Protein AF-A0A1G1VKZ7-F1 (afdb_monomer)

Organism: NCBI:txid1797590

InterPro domains:
  IPR054221 Protein of unknown function DUF6941 [PF22091] (12-128)

Radius of gyration: 19.22 Å; Cα contacts (8 Å, |Δi|>4): 317; chains: 1; bounding box: 36×22×85 Å

Foldseek 3Di:
DPDDPVFKAWPDKWKAADWDADPVRDIDGHHTDQEDEDQDAFDWDAKIKIKTKMFGDAQDKFKKWKFKADPVRDTQDPDIDIDIDTQHRRRMDMDIDMDGRGGGHDFAKMWIFIDTPPHTNDIGIHGYHYDDPPPPDDDDDDD

Mean predicted aligned error: 6.57 Å

pLDDT: mean 89.92, std 15.44, range [36.66, 98.81]

Solvent-accessible surface area (backbone atoms only — not comparable to full-atom values): 8406 Å² total; per-residue (Å²): 132,85,80,64,82,86,46,64,43,67,79,43,67,48,39,23,67,42,73,51,68,47,98,87,67,51,77,48,79,40,64,74,53,50,69,46,80,32,80,58,74,65,41,68,47,67,67,35,27,47,37,36,32,37,37,37,58,51,67,40,73,49,59,38,39,46,50,39,23,42,73,86,66,47,74,54,58,95,60,85,45,74,45,81,47,60,22,38,86,84,8,41,37,75,47,80,45,74,49,62,60,46,63,39,71,66,71,42,54,24,44,40,37,38,23,47,91,87,43,76,59,50,69,40,64,40,36,34,42,75,53,80,80,78,76,81,77,77,86,82,75,83,134

Sequence (143 aa):
MKGSVADVRLELLTLCDFALTSKEGKLSIIGMFDRIFAQKIPTTYARFFVVAVLTGQSESEHKVSLSIKDPQGNEVLSQAKEIRIKLGSQGRSNIITDITNLPLKVTGEYNVALAIAGKELGNTHLSVLNVSLKSTSKANLPN

Structure (mmCIF, N/CA/C/O backbone):
data_AF-A0A1G1VKZ7-F1
#
_entry.id   AF-A0A1G1VKZ7-F1
#
loop_
_atom_site.group_PDB
_atom_site.id
_atom_site.type_symbol
_atom_site.label_atom_id
_atom_site.label_alt_id
_atom_site.label_comp_id
_atom_site.label_asym_id
_atom_site.label_entity_id
_atom_site.label_seq_id
_atom_site.pdbx_PDB_ins_code
_atom_site.Cartn_x
_atom_site.Cartn_y
_atom_site.Cartn_z
_atom_site.occupancy
_atom_site.B_iso_or_equiv
_atom_site.auth_seq_id
_atom_site.auth_comp_id
_atom_site.auth_asym_id
_atom_site.auth_atom_id
_atom_site.pdbx_PDB_model_num
ATOM 1 N N . MET A 1 1 ? 4.267 2.410 -28.396 1.00 37.53 1 MET A N 1
ATOM 2 C CA . MET A 1 1 ? 4.274 1.011 -27.912 1.00 37.53 1 MET A CA 1
ATOM 3 C C . MET A 1 1 ? 3.422 0.944 -26.657 1.00 37.53 1 MET A C 1
ATOM 5 O O . MET A 1 1 ? 3.723 1.658 -25.714 1.00 37.53 1 MET A O 1
ATOM 9 N N . LYS A 1 2 ? 2.324 0.178 -26.663 1.00 36.66 2 LYS A N 1
ATOM 10 C CA . LYS A 1 2 ? 1.557 -0.104 -25.440 1.00 36.66 2 LYS A CA 1
ATOM 11 C C . LYS A 1 2 ? 2.387 -1.090 -24.620 1.00 36.66 2 LYS A C 1
ATOM 13 O O . LYS A 1 2 ? 2.576 -2.214 -25.074 1.00 36.66 2 LYS A O 1
ATOM 18 N N . GLY A 1 3 ? 2.928 -0.642 -23.487 1.00 42.22 3 GLY A N 1
ATOM 19 C CA . GLY A 1 3 ? 3.613 -1.517 -22.540 1.00 42.22 3 GLY A CA 1
ATOM 20 C C . GLY A 1 3 ? 2.667 -2.643 -22.141 1.00 42.22 3 GLY A C 1
ATOM 21 O O . GLY A 1 3 ? 1.555 -2.394 -21.676 1.00 42.22 3 GLY A O 1
ATOM 22 N N . SER A 1 4 ? 3.074 -3.876 -22.418 1.00 48.28 4 SER A N 1
ATOM 23 C CA . SER A 1 4 ? 2.371 -5.060 -21.948 1.00 48.28 4 SER A CA 1
ATOM 24 C C . SER A 1 4 ? 2.400 -5.063 -20.418 1.00 48.28 4 SER A C 1
ATOM 26 O O . SER A 1 4 ? 3.448 -4.852 -19.815 1.00 48.28 4 SER A O 1
ATOM 28 N N . VAL A 1 5 ? 1.262 -5.347 -19.781 1.00 53.62 5 VAL A N 1
ATOM 29 C CA . VAL A 1 5 ? 1.155 -5.571 -18.324 1.00 53.62 5 VAL A CA 1
ATOM 30 C C . VAL A 1 5 ? 2.060 -6.734 -17.864 1.00 53.62 5 VAL A C 1
ATOM 32 O O . VAL A 1 5 ? 2.301 -6.894 -16.673 1.00 53.62 5 VAL A O 1
ATOM 35 N N . ALA A 1 6 ? 2.577 -7.546 -18.797 1.00 56.56 6 ALA A N 1
ATOM 36 C CA . ALA A 1 6 ? 3.409 -8.714 -18.517 1.00 56.56 6 ALA A CA 1
ATOM 37 C C . ALA A 1 6 ? 4.795 -8.406 -17.917 1.00 56.56 6 ALA A C 1
ATOM 39 O O . ALA A 1 6 ? 5.392 -9.322 -17.362 1.00 56.56 6 ALA A O 1
ATOM 40 N N . ASP A 1 7 ? 5.276 -7.159 -17.963 1.00 81.06 7 ASP A N 1
ATOM 41 C CA . ASP A 1 7 ? 6.672 -6.857 -17.615 1.00 81.06 7 ASP A CA 1
ATOM 42 C C . ASP A 1 7 ? 6.868 -6.164 -16.262 1.00 81.06 7 ASP A C 1
ATOM 44 O O . ASP A 1 7 ? 8.008 -5.883 -15.911 1.00 81.06 7 ASP A O 1
ATOM 48 N N . VAL A 1 8 ? 5.814 -5.872 -15.486 1.00 94.19 8 VAL A N 1
ATOM 49 C CA . VAL A 1 8 ? 5.975 -5.248 -14.156 1.00 94.19 8 VAL A CA 1
ATOM 50 C C . VAL A 1 8 ? 5.896 -6.292 -13.047 1.00 94.19 8 VAL A C 1
ATOM 52 O O . VAL A 1 8 ? 4.888 -6.981 -12.900 1.00 94.19 8 VAL A O 1
ATOM 55 N N . ARG A 1 9 ? 6.944 -6.365 -12.222 1.00 95.94 9 ARG A N 1
ATOM 56 C CA . ARG A 1 9 ? 7.040 -7.238 -11.051 1.00 95.94 9 ARG A CA 1
ATOM 57 C C . ARG A 1 9 ? 7.064 -6.426 -9.761 1.00 95.94 9 ARG A C 1
ATOM 59 O O . ARG A 1 9 ? 7.730 -5.398 -9.669 1.00 95.94 9 ARG A O 1
ATOM 66 N N . LEU A 1 10 ? 6.362 -6.927 -8.750 1.00 97.38 10 LEU A N 1
ATOM 67 C CA . LEU A 1 10 ? 6.429 -6.434 -7.379 1.00 97.38 10 LEU A CA 1
ATOM 68 C C . LEU A 1 10 ? 7.587 -7.108 -6.630 1.00 97.38 10 LEU A C 1
ATOM 70 O O . LEU A 1 10 ? 7.602 -8.324 -6.478 1.00 97.38 10 LEU A O 1
ATOM 74 N N . GLU A 1 11 ? 8.555 -6.318 -6.172 1.00 97.75 11 GLU A N 1
ATOM 75 C CA . GLU A 1 11 ? 9.710 -6.783 -5.382 1.00 97.75 11 GLU A CA 1
ATOM 76 C C . GLU A 1 11 ? 9.466 -6.689 -3.876 1.00 97.75 11 GLU A C 1
ATOM 78 O O . GLU A 1 11 ? 9.993 -7.472 -3.093 1.00 97.75 11 GLU A O 1
ATOM 83 N N . LEU A 1 12 ? 8.717 -5.665 -3.471 1.00 98.19 12 LEU A N 1
ATOM 84 C CA . LEU A 1 12 ? 8.422 -5.348 -2.083 1.00 98.19 12 LEU A CA 1
ATOM 85 C C . LEU A 1 12 ? 7.054 -4.682 -2.022 1.00 98.19 12 LEU A C 1
ATOM 87 O O . LEU A 1 12 ? 6.779 -3.797 -2.831 1.00 98.19 12 LEU A O 1
ATOM 91 N N . LEU A 1 13 ? 6.255 -5.057 -1.029 1.00 98.62 13 LEU A N 1
ATOM 92 C CA . LEU A 1 13 ? 5.061 -4.339 -0.601 1.00 98.62 13 LEU A CA 1
ATOM 93 C C . LEU A 1 13 ? 4.967 -4.421 0.920 1.00 98.62 13 LEU A C 1
ATOM 95 O O . LEU A 1 13 ? 4.867 -5.509 1.481 1.00 98.62 13 LEU A O 1
ATOM 99 N N . THR A 1 14 ? 5.029 -3.274 1.587 1.00 98.69 14 THR A N 1
ATOM 100 C CA . THR A 1 14 ? 5.006 -3.200 3.050 1.00 98.69 14 THR A CA 1
ATOM 101 C C . THR A 1 14 ? 4.242 -1.982 3.533 1.00 98.69 14 THR A C 1
ATOM 103 O O . THR A 1 14 ? 4.082 -0.994 2.811 1.00 98.69 14 THR A O 1
ATOM 106 N N . LEU A 1 15 ? 3.811 -2.055 4.786 1.00 98.81 15 LEU A N 1
ATOM 107 C CA . LEU A 1 15 ? 3.259 -0.936 5.531 1.00 98.81 15 LEU A CA 1
ATOM 108 C C . LEU A 1 15 ? 4.322 -0.404 6.487 1.00 98.81 15 LEU A C 1
ATOM 110 O O . LEU A 1 15 ? 5.158 -1.175 6.971 1.00 98.81 15 LEU A O 1
ATOM 114 N N . CYS A 1 16 ? 4.323 0.902 6.732 1.00 98.69 16 CYS A N 1
ATOM 115 C CA . CYS A 1 16 ? 5.231 1.508 7.699 1.00 98.69 16 CYS A CA 1
ATOM 116 C C . CYS A 1 16 ? 4.719 2.840 8.260 1.00 98.69 16 CYS A C 1
ATOM 118 O O . CYS A 1 16 ? 3.847 3.480 7.670 1.00 98.69 16 CYS A O 1
ATOM 120 N N . ASP A 1 17 ? 5.297 3.291 9.373 1.00 98.44 17 ASP A N 1
ATOM 121 C CA . ASP A 1 17 ? 4.973 4.587 9.985 1.00 98.44 17 ASP A CA 1
ATOM 122 C C . ASP A 1 17 ? 5.446 5.771 9.133 1.00 98.44 17 ASP A C 1
ATOM 124 O O . ASP A 1 17 ? 4.761 6.793 9.036 1.00 98.44 17 ASP A O 1
ATOM 128 N N . PHE A 1 18 ? 6.615 5.641 8.495 1.00 98.38 18 PHE A N 1
ATOM 129 C CA . PHE A 1 18 ? 7.186 6.692 7.657 1.00 98.38 18 PHE A CA 1
ATOM 130 C C . PHE A 1 18 ? 8.091 6.140 6.554 1.00 98.38 18 PHE A C 1
ATOM 132 O O . PHE A 1 18 ? 8.826 5.175 6.760 1.00 98.38 18 PHE A O 1
ATOM 139 N N . ALA A 1 19 ? 8.083 6.785 5.388 1.00 98.19 19 ALA A N 1
ATOM 140 C CA . ALA A 1 19 ? 8.986 6.452 4.293 1.00 98.19 19 ALA A CA 1
ATOM 141 C C . ALA A 1 19 ? 9.388 7.688 3.487 1.00 98.19 19 ALA A C 1
ATOM 143 O O . ALA A 1 19 ? 8.619 8.639 3.344 1.00 98.19 19 ALA A O 1
ATOM 144 N N . LEU A 1 20 ? 10.601 7.655 2.935 1.00 97.12 20 LEU A N 1
ATOM 145 C CA . LEU A 1 20 ? 11.135 8.704 2.068 1.00 97.12 20 LEU A CA 1
ATOM 146 C C . LEU A 1 20 ? 12.112 8.118 1.048 1.00 97.12 20 LEU A C 1
ATOM 148 O O . LEU A 1 20 ? 12.713 7.070 1.275 1.00 97.12 20 LEU A O 1
ATOM 152 N N . THR A 1 21 ? 12.297 8.822 -0.067 1.00 94.44 21 THR A N 1
ATOM 153 C CA . THR A 1 21 ? 13.389 8.553 -1.010 1.00 94.44 21 THR A CA 1
ATOM 154 C C . THR A 1 21 ? 14.370 9.718 -0.956 1.00 94.44 21 TH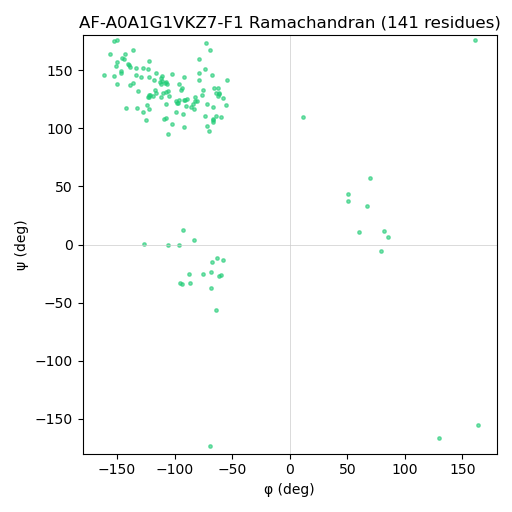R A C 1
ATOM 156 O O . THR A 1 21 ? 13.960 10.874 -1.061 1.00 94.44 21 THR A O 1
ATOM 159 N N . SER A 1 22 ? 15.653 9.425 -0.745 1.00 93.56 22 SER A N 1
ATOM 160 C CA . SER A 1 22 ? 16.705 10.443 -0.733 1.00 93.56 22 SER A CA 1
ATOM 161 C C . SER A 1 22 ? 16.932 11.027 -2.132 1.00 93.56 22 SER A C 1
ATOM 163 O O . SER A 1 22 ? 16.477 10.470 -3.134 1.00 93.56 22 SER A O 1
ATOM 165 N N . LYS A 1 23 ? 17.680 12.134 -2.231 1.00 90.25 23 LYS A N 1
ATOM 166 C CA . LYS A 1 23 ? 18.035 12.728 -3.535 1.00 90.25 23 LYS A CA 1
ATOM 167 C C . LYS A 1 23 ? 18.853 11.772 -4.408 1.00 90.25 23 LYS A C 1
ATOM 169 O O . LYS A 1 23 ? 18.776 11.833 -5.627 1.00 90.25 23 LYS A O 1
ATOM 174 N N . GLU A 1 24 ? 19.592 10.863 -3.780 1.00 90.12 24 GLU A N 1
ATOM 175 C CA . GLU A 1 24 ? 20.392 9.816 -4.418 1.00 90.12 24 GLU A CA 1
ATOM 176 C C . GLU A 1 24 ? 19.558 8.575 -4.794 1.00 90.12 24 GLU A C 1
ATOM 178 O O . GLU A 1 24 ? 20.112 7.571 -5.235 1.00 90.12 24 GLU A O 1
ATOM 183 N N . GLY A 1 25 ? 18.237 8.606 -4.590 1.00 86.25 25 GLY A N 1
ATOM 184 C CA . GLY A 1 25 ? 17.333 7.509 -4.939 1.00 86.25 25 GLY A CA 1
ATOM 185 C C . GLY A 1 25 ? 17.277 6.373 -3.914 1.00 86.25 25 GLY A C 1
ATOM 186 O O . GLY A 1 25 ? 16.706 5.320 -4.205 1.00 86.25 25 GLY A O 1
ATOM 187 N N . LYS A 1 26 ? 17.841 6.549 -2.711 1.00 93.69 26 LYS A N 1
ATOM 188 C CA . LYS A 1 26 ? 17.798 5.522 -1.659 1.00 93.69 26 LYS A CA 1
ATOM 189 C C . LYS A 1 26 ? 16.451 5.553 -0.944 1.00 93.69 26 LYS A C 1
ATOM 191 O O . LYS A 1 26 ? 16.055 6.590 -0.416 1.00 93.69 26 LYS A O 1
ATOM 196 N N . LEU A 1 27 ? 15.766 4.414 -0.927 1.00 96.94 27 LEU A N 1
ATOM 197 C CA . LEU A 1 27 ? 14.502 4.232 -0.218 1.00 96.94 27 LEU A CA 1
ATOM 198 C C . LEU A 1 27 ? 14.765 3.940 1.263 1.00 96.94 27 LEU A C 1
ATOM 200 O O . LEU A 1 27 ? 15.438 2.961 1.583 1.00 96.94 27 LEU A O 1
ATOM 204 N N . SER A 1 28 ? 14.187 4.751 2.146 1.00 98.12 28 SER A N 1
ATOM 205 C CA . SER A 1 28 ? 14.156 4.506 3.588 1.00 98.12 28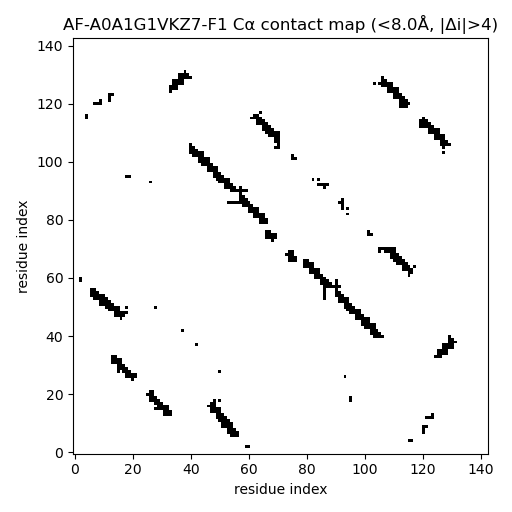 SER A CA 1
ATOM 206 C C . SER A 1 28 ? 12.733 4.172 4.024 1.00 98.12 28 SER A C 1
ATOM 208 O O . SER A 1 28 ? 11.797 4.903 3.697 1.00 98.12 28 SER A O 1
ATOM 210 N N . ILE A 1 29 ? 12.589 3.085 4.783 1.00 98.50 29 ILE A N 1
ATOM 211 C CA . ILE A 1 29 ? 11.324 2.582 5.331 1.00 98.50 29 ILE A CA 1
ATOM 212 C C . ILE A 1 29 ? 11.500 2.476 6.847 1.00 98.50 29 ILE A C 1
ATOM 214 O O . ILE A 1 29 ? 12.403 1.782 7.310 1.00 98.50 29 ILE A O 1
ATOM 218 N N . ILE A 1 30 ? 10.685 3.195 7.617 1.00 98.56 30 ILE A N 1
ATOM 219 C CA . ILE A 1 30 ? 10.844 3.350 9.068 1.00 98.56 30 ILE A CA 1
ATOM 220 C C . ILE A 1 30 ? 9.571 2.875 9.763 1.00 98.56 30 ILE A C 1
ATOM 222 O O . ILE A 1 30 ? 8.478 3.334 9.434 1.00 98.56 30 ILE A O 1
ATOM 226 N N . GLY A 1 31 ? 9.730 1.967 10.729 1.00 98.19 31 GLY A N 1
ATOM 227 C CA . GLY A 1 31 ? 8.616 1.402 11.493 1.00 98.19 31 GLY A CA 1
ATOM 228 C C . GLY A 1 31 ? 7.743 0.490 10.637 1.00 98.19 31 GLY A C 1
ATOM 229 O O . GLY A 1 31 ? 6.565 0.768 10.461 1.00 98.19 31 GLY A O 1
ATOM 230 N N . MET A 1 32 ? 8.323 -0.555 10.034 1.00 98.50 32 MET A N 1
ATOM 231 C CA . MET A 1 32 ? 7.543 -1.555 9.294 1.00 98.50 32 MET A CA 1
ATOM 232 C C . MET A 1 32 ? 6.629 -2.322 10.246 1.00 98.50 32 MET A C 1
ATOM 234 O O . MET A 1 32 ? 7.074 -2.771 11.302 1.00 98.50 32 MET A O 1
ATOM 238 N N . PHE A 1 33 ? 5.373 -2.505 9.851 1.00 98.56 33 PHE A N 1
ATOM 239 C CA . PHE A 1 33 ? 4.397 -3.230 10.653 1.00 98.56 33 PHE A CA 1
ATOM 240 C C . PHE A 1 33 ? 3.417 -4.006 9.775 1.00 98.56 33 PHE A C 1
ATOM 242 O O . PHE A 1 33 ? 3.220 -3.708 8.600 1.00 98.56 33 PHE A O 1
ATOM 249 N N . ASP A 1 34 ? 2.770 -4.986 10.393 1.00 97.81 34 ASP A N 1
ATOM 250 C CA . ASP A 1 34 ? 1.689 -5.796 9.834 1.00 97.81 34 ASP A CA 1
ATOM 251 C C . ASP A 1 34 ? 0.443 -5.788 10.739 1.00 97.81 34 ASP A C 1
ATOM 253 O O . ASP A 1 34 ? -0.552 -6.436 10.419 1.00 97.81 34 ASP A O 1
ATOM 257 N N . ARG A 1 35 ? 0.466 -5.069 11.876 1.00 97.75 35 ARG A N 1
ATOM 258 C CA . ARG A 1 35 ? -0.655 -5.006 12.829 1.00 97.75 35 ARG A CA 1
ATOM 259 C C . ARG A 1 35 ? -0.985 -3.595 13.301 1.00 97.75 35 ARG A C 1
ATOM 261 O O . ARG A 1 35 ? -0.094 -2.791 13.554 1.00 97.75 35 ARG A O 1
ATOM 268 N N . ILE A 1 36 ? -2.275 -3.354 13.525 1.00 96.81 36 ILE A N 1
ATOM 269 C CA . ILE A 1 36 ? -2.821 -2.202 14.246 1.00 96.81 36 ILE A CA 1
ATOM 270 C C . ILE A 1 36 ? -3.549 -2.695 15.494 1.00 96.81 36 ILE A C 1
ATOM 272 O O . ILE A 1 36 ? -4.389 -3.593 15.436 1.00 96.81 36 ILE A O 1
ATOM 276 N N . PHE A 1 37 ? -3.266 -2.044 16.617 1.00 95.31 37 PHE A N 1
ATOM 277 C CA . PHE A 1 37 ? -3.916 -2.286 17.898 1.00 95.31 37 PHE A CA 1
ATOM 278 C C . PHE A 1 37 ? -4.950 -1.190 18.173 1.00 95.31 37 PHE A C 1
ATOM 280 O O . PHE A 1 37 ? -4.606 -0.062 18.524 1.00 95.31 37 PHE A O 1
ATOM 287 N N . ALA A 1 38 ? -6.229 -1.514 18.005 1.00 93.19 38 ALA A N 1
ATOM 288 C CA . ALA A 1 38 ? -7.339 -0.606 18.263 1.00 93.19 38 ALA A CA 1
ATOM 289 C C . ALA A 1 38 ? -7.882 -0.803 19.687 1.00 93.19 38 ALA A C 1
ATOM 291 O O . ALA A 1 38 ? -8.148 -1.925 20.107 1.00 93.19 38 ALA A O 1
ATOM 292 N N . GLN A 1 39 ? -8.095 0.287 20.431 1.00 91.69 39 GLN A N 1
ATOM 293 C CA . GLN A 1 39 ? -8.721 0.225 21.766 1.00 91.69 39 GLN A CA 1
ATOM 294 C C . GLN A 1 39 ? -10.238 0.001 21.701 1.00 91.69 39 GLN A C 1
ATOM 296 O O . GLN A 1 39 ? -10.854 -0.482 22.646 1.00 91.69 39 GLN A O 1
ATOM 301 N N . LYS A 1 40 ? -10.855 0.410 20.591 1.00 92.75 40 LYS A N 1
ATOM 302 C CA . LYS A 1 40 ? -12.279 0.241 20.311 1.00 92.75 40 LYS A CA 1
ATOM 303 C C . LYS A 1 40 ? -12.494 0.131 18.810 1.00 92.75 40 LYS A C 1
ATOM 305 O O . LYS A 1 40 ? -11.714 0.672 18.029 1.00 92.75 40 LYS A O 1
ATOM 310 N N . ILE A 1 41 ? -13.570 -0.540 18.433 1.00 93.69 41 ILE A N 1
ATOM 311 C CA . ILE A 1 41 ? -14.041 -0.678 17.058 1.00 93.69 41 ILE A CA 1
ATOM 312 C C . ILE A 1 41 ? -15.550 -0.360 17.075 1.00 93.69 41 ILE A C 1
ATOM 314 O O . ILE A 1 41 ? -16.237 -0.868 17.965 1.00 93.69 41 ILE A O 1
ATOM 318 N N . PRO A 1 42 ? -16.076 0.485 16.165 1.00 95.06 42 PRO A N 1
ATOM 319 C CA . PRO A 1 42 ? -15.375 1.140 15.060 1.00 95.06 42 PRO A CA 1
ATOM 320 C C . PRO A 1 42 ? -14.445 2.278 15.513 1.00 95.06 42 PRO A C 1
ATOM 322 O O . PRO A 1 42 ? -14.681 2.940 16.526 1.00 95.06 42 PRO A O 1
ATOM 325 N N . THR A 1 43 ? -13.383 2.513 14.743 1.00 96.12 43 THR A N 1
ATOM 326 C CA . THR A 1 43 ? -12.458 3.643 14.926 1.00 96.12 43 THR A CA 1
ATOM 327 C C . THR A 1 43 ? -11.856 4.087 13.591 1.00 96.12 43 THR A C 1
ATOM 329 O O . THR A 1 43 ? -12.088 3.462 12.559 1.00 96.12 43 THR A O 1
ATOM 332 N N . THR A 1 44 ? -11.062 5.152 13.615 1.00 95.75 44 THR A N 1
ATOM 333 C CA . THR A 1 44 ? -10.308 5.651 12.463 1.00 95.75 44 THR A CA 1
ATOM 334 C C . THR A 1 44 ? -8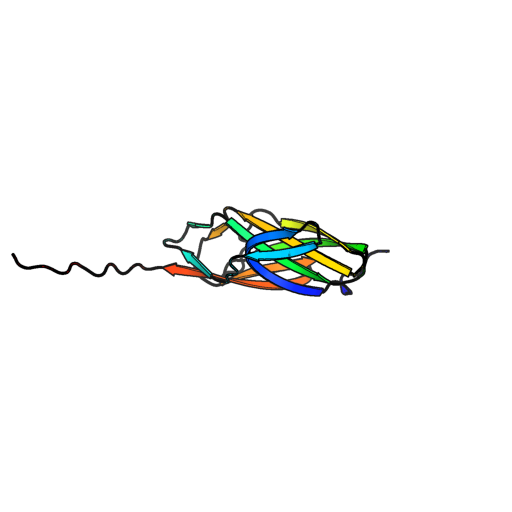.817 5.592 12.774 1.00 95.75 44 THR A C 1
ATOM 336 O O . THR A 1 44 ? -8.385 6.113 13.803 1.00 95.75 44 THR A O 1
ATOM 339 N N . TYR A 1 45 ? -8.023 4.978 11.893 1.00 96.06 45 TYR A N 1
ATOM 340 C CA . TYR A 1 45 ? -6.566 4.976 12.018 1.00 96.06 45 TYR A CA 1
ATOM 341 C C . TYR A 1 45 ? -5.965 6.183 11.297 1.00 96.06 45 TYR A C 1
ATOM 343 O O . TYR A 1 45 ? -6.237 6.411 10.117 1.00 96.06 45 TYR A O 1
ATOM 351 N N . ALA A 1 46 ? -5.175 6.974 12.025 1.00 94.94 46 ALA A N 1
ATOM 352 C CA . ALA A 1 46 ? -4.807 8.323 11.608 1.00 94.94 46 ALA A CA 1
ATOM 353 C C . ALA A 1 46 ? -3.982 8.347 10.317 1.00 94.94 46 ALA A C 1
ATOM 355 O O . ALA A 1 46 ? -4.375 9.014 9.358 1.00 94.94 46 ALA A O 1
ATOM 356 N N . ARG A 1 47 ? -2.846 7.637 10.290 1.00 96.56 47 ARG A N 1
ATOM 357 C CA . ARG A 1 47 ? -1.954 7.602 9.130 1.00 96.56 47 ARG A CA 1
ATOM 358 C C . ARG A 1 47 ? -0.997 6.413 9.158 1.00 96.56 47 ARG A C 1
ATOM 360 O O . ARG A 1 47 ? -0.514 6.051 10.222 1.00 96.56 47 ARG A O 1
ATOM 367 N N . PHE A 1 48 ? -0.678 5.879 7.984 1.00 98.06 48 PHE A N 1
ATOM 368 C CA . PHE A 1 48 ? 0.497 5.041 7.715 1.00 98.06 48 PHE A CA 1
ATOM 369 C C . PHE A 1 48 ? 0.901 5.179 6.246 1.00 98.06 48 PHE A C 1
ATOM 371 O O . PHE A 1 48 ? 0.203 5.831 5.472 1.00 98.06 48 PHE A O 1
ATOM 378 N N . PHE A 1 49 ? 2.008 4.567 5.844 1.00 98.44 49 PHE A N 1
ATOM 379 C CA . PHE A 1 49 ? 2.464 4.526 4.459 1.00 98.44 49 PHE A CA 1
ATOM 380 C C . PHE A 1 49 ? 2.352 3.119 3.890 1.00 98.44 49 PHE A C 1
ATOM 382 O O . PHE A 1 49 ? 2.675 2.142 4.560 1.00 98.44 49 PHE A O 1
ATOM 389 N N . VAL A 1 50 ? 1.937 3.038 2.629 1.00 98.44 50 VAL A N 1
ATOM 390 C CA . VAL A 1 50 ? 2.118 1.873 1.767 1.00 98.44 50 VAL A CA 1
ATOM 391 C C . VAL A 1 50 ? 3.343 2.144 0.907 1.00 98.44 50 VAL A C 1
ATOM 393 O O . VAL A 1 50 ? 3.398 3.139 0.172 1.00 98.44 50 VAL A O 1
ATOM 396 N N . VAL A 1 51 ? 4.329 1.260 1.013 1.00 98.56 51 VAL A N 1
ATOM 397 C CA . VAL A 1 51 ? 5.568 1.325 0.244 1.00 98.56 51 VAL A CA 1
ATOM 398 C C . VAL A 1 51 ? 5.650 0.113 -0.657 1.00 98.56 51 VAL A C 1
ATOM 400 O O . VAL A 1 51 ? 5.501 -1.017 -0.192 1.00 98.56 51 VAL A O 1
ATOM 403 N N . ALA A 1 52 ? 5.930 0.345 -1.935 1.00 98.44 52 ALA A N 1
ATOM 404 C CA . ALA A 1 52 ? 6.196 -0.729 -2.872 1.00 98.44 52 ALA A CA 1
ATOM 405 C C . ALA A 1 52 ? 7.424 -0.456 -3.724 1.00 98.44 52 ALA A C 1
ATOM 407 O O . ALA A 1 52 ? 7.763 0.694 -4.009 1.00 98.44 52 ALA A O 1
ATOM 408 N N . VAL A 1 53 ? 8.071 -1.531 -4.158 1.00 97.94 53 VAL A N 1
ATOM 409 C CA . VAL A 1 53 ? 9.158 -1.463 -5.128 1.00 97.94 53 VAL A CA 1
ATOM 410 C C . VAL A 1 53 ? 8.809 -2.325 -6.319 1.00 97.94 53 VAL A C 1
ATOM 412 O O . VAL A 1 53 ? 8.476 -3.499 -6.169 1.00 97.94 53 VAL A O 1
ATOM 415 N N . LEU A 1 54 ? 8.875 -1.718 -7.496 1.00 97.44 54 LEU A N 1
ATOM 416 C CA . LEU A 1 54 ? 8.481 -2.324 -8.754 1.00 97.44 54 LEU A CA 1
ATOM 417 C C . LEU A 1 54 ? 9.685 -2.405 -9.683 1.00 97.44 54 LEU A C 1
ATOM 419 O O . LEU A 1 54 ? 10.495 -1.474 -9.736 1.00 97.44 54 LEU A O 1
ATOM 423 N N . THR A 1 55 ? 9.780 -3.503 -10.422 1.00 97.00 55 THR A N 1
ATOM 424 C CA . THR A 1 55 ? 10.742 -3.690 -11.510 1.00 97.00 55 THR A CA 1
ATOM 425 C C . THR A 1 55 ? 10.028 -3.994 -12.820 1.00 97.00 55 THR A C 1
ATOM 427 O O . THR A 1 55 ? 8.872 -4.407 -12.809 1.00 97.00 55 THR A O 1
ATOM 430 N N . GLY A 1 56 ? 10.682 -3.754 -13.953 1.00 95.69 56 GLY A N 1
ATOM 431 C CA . GLY A 1 56 ? 10.130 -4.037 -15.272 1.00 95.69 56 GLY A CA 1
ATOM 432 C C . GLY A 1 56 ? 10.867 -3.341 -16.404 1.00 95.69 56 GLY A C 1
ATOM 433 O O . GLY A 1 56 ? 12.041 -3.003 -16.271 1.00 95.69 56 GLY A O 1
ATOM 434 N N . GLN A 1 57 ? 10.185 -3.108 -17.526 1.00 94.94 57 GLN A N 1
ATOM 435 C CA . GLN A 1 57 ? 10.791 -2.446 -18.683 1.00 94.94 57 GLN A CA 1
ATOM 436 C C . GLN A 1 57 ? 11.246 -1.014 -18.341 1.00 94.94 57 GLN A C 1
ATOM 438 O O . GLN A 1 57 ? 10.453 -0.198 -17.860 1.00 94.94 57 GLN A O 1
ATOM 443 N N . SER A 1 58 ? 12.510 -0.691 -18.628 1.00 94.44 58 SER A N 1
ATOM 444 C CA . SER A 1 58 ? 13.072 0.654 -18.445 1.00 94.44 58 SER A CA 1
ATOM 445 C C . SER A 1 58 ? 12.265 1.730 -19.164 1.00 94.44 58 SER A C 1
ATOM 447 O O . SER A 1 58 ? 11.789 1.517 -20.278 1.00 94.44 58 SER A O 1
ATOM 449 N N . GLU A 1 59 ? 12.133 2.894 -18.525 1.00 93.38 59 GLU A N 1
ATOM 450 C CA . GLU A 1 59 ? 11.418 4.072 -19.042 1.00 93.38 59 GLU A CA 1
ATOM 451 C C . GLU A 1 59 ? 9.923 3.852 -19.345 1.00 93.38 59 GLU A C 1
ATOM 453 O O . GLU A 1 59 ? 9.279 4.724 -19.930 1.00 93.38 59 GLU A O 1
ATOM 458 N N . SER A 1 60 ? 9.341 2.722 -18.925 1.00 94.31 60 SER A N 1
ATOM 459 C CA . SER A 1 60 ? 7.908 2.460 -19.074 1.00 94.31 60 SER A CA 1
ATOM 460 C C . SER A 1 60 ? 7.071 3.190 -18.016 1.00 94.31 60 SER A C 1
ATOM 462 O O . SER A 1 60 ? 7.500 3.388 -16.876 1.00 94.31 60 SER A O 1
ATOM 464 N N . GLU A 1 61 ? 5.855 3.584 -18.396 1.00 95.50 61 GLU A N 1
ATOM 465 C CA . GLU A 1 61 ? 4.897 4.270 -17.526 1.00 95.50 61 GLU A CA 1
ATOM 466 C C . GLU A 1 61 ? 3.692 3.382 -17.232 1.00 95.50 61 GLU A C 1
ATOM 468 O O . GLU A 1 61 ? 3.152 2.733 -18.130 1.00 95.50 61 GLU A O 1
ATOM 473 N N . HIS A 1 62 ? 3.243 3.389 -15.975 1.00 95.38 62 HIS A N 1
ATOM 4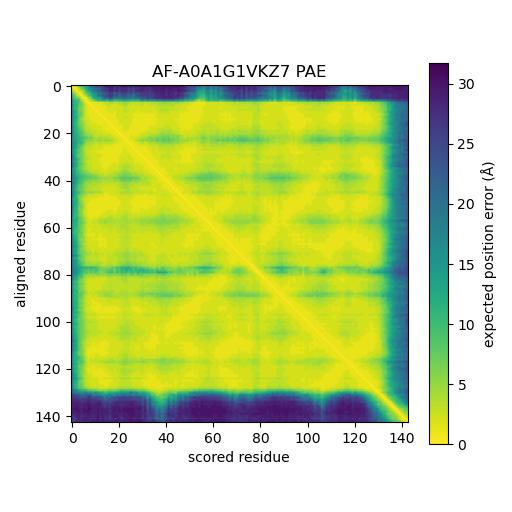74 C CA . HIS A 1 62 ? 2.125 2.565 -15.520 1.00 95.38 62 HIS A CA 1
ATOM 475 C C . HIS A 1 62 ? 1.212 3.325 -14.568 1.00 95.38 62 HIS A C 1
ATOM 477 O O . HIS A 1 62 ? 1.622 4.248 -13.860 1.00 95.38 62 HIS A O 1
ATOM 483 N N . LYS A 1 63 ? -0.044 2.885 -14.527 1.00 96.50 63 LYS A N 1
ATOM 484 C CA . LYS A 1 63 ? -1.047 3.337 -13.567 1.00 96.50 63 LYS A CA 1
ATOM 485 C C . LYS A 1 63 ? -1.321 2.199 -12.591 1.00 96.50 63 LYS A C 1
ATOM 487 O O . LYS A 1 63 ? -1.923 1.197 -12.972 1.00 96.50 63 LYS A O 1
ATOM 492 N N . VAL A 1 64 ? -0.855 2.357 -11.358 1.00 97.06 64 VAL A N 1
ATOM 493 C CA . VAL A 1 64 ? -1.028 1.377 -10.285 1.00 97.06 64 VAL A CA 1
ATOM 494 C C . VAL A 1 64 ? -2.226 1.780 -9.439 1.00 97.06 64 VAL A C 1
ATOM 496 O O . VAL A 1 64 ? -2.277 2.900 -8.935 1.00 97.06 64 VAL A O 1
ATOM 499 N N . SER A 1 65 ? -3.191 0.884 -9.279 1.00 97.00 65 SER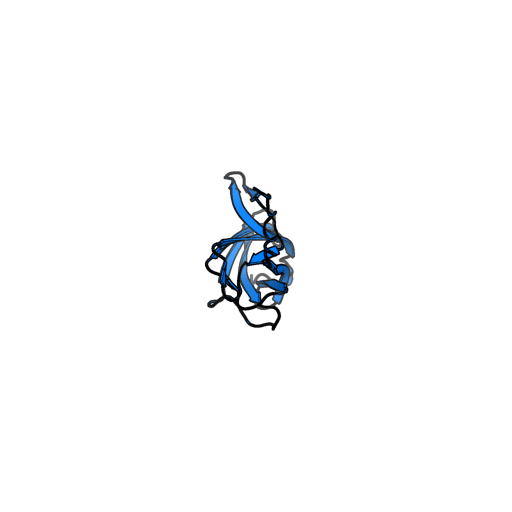 A N 1
ATOM 500 C CA . SER A 1 65 ? -4.303 1.054 -8.345 1.00 97.00 65 SER A CA 1
ATOM 501 C C . SER A 1 65 ? -3.973 0.394 -7.013 1.00 97.00 65 SER A C 1
ATOM 503 O O . SER A 1 65 ? -3.525 -0.752 -6.993 1.00 97.00 65 SER A O 1
ATOM 505 N N . LEU A 1 66 ? -4.240 1.100 -5.920 1.00 97.81 66 LEU A N 1
ATOM 506 C CA . LEU A 1 66 ? -4.188 0.593 -4.555 1.00 97.81 66 LEU A CA 1
ATOM 507 C C . LEU A 1 66 ? -5.613 0.393 -4.028 1.00 97.81 66 LEU A C 1
ATOM 509 O O . LEU A 1 66 ? -6.445 1.298 -4.122 1.00 97.81 66 LEU A O 1
ATOM 513 N N . SER A 1 67 ? -5.856 -0.776 -3.441 1.00 97.00 67 SER A N 1
ATOM 514 C CA . SER A 1 67 ? -7.107 -1.134 -2.762 1.00 97.00 67 SER A CA 1
ATOM 515 C C . SER A 1 67 ? -6.821 -1.646 -1.355 1.00 97.00 67 SER A C 1
ATOM 517 O O . SER A 1 67 ? -5.737 -2.176 -1.089 1.00 97.00 67 SER A O 1
ATOM 519 N N . ILE A 1 68 ? -7.785 -1.454 -0.454 1.00 97.94 68 ILE A N 1
ATOM 520 C CA . ILE A 1 68 ? -7.752 -2.032 0.889 1.00 97.94 68 ILE A CA 1
ATOM 521 C C . ILE A 1 68 ? -9.114 -2.655 1.137 1.00 97.94 68 ILE A C 1
ATOM 523 O O . ILE A 1 68 ? -10.109 -1.932 1.176 1.00 97.94 68 ILE A O 1
ATOM 527 N N . LYS A 1 69 ? -9.149 -3.972 1.331 1.00 97.75 69 LYS A N 1
ATOM 528 C CA . LYS A 1 69 ? -10.375 -4.712 1.632 1.00 97.75 69 LYS A CA 1
ATOM 529 C C . LYS A 1 69 ? -10.398 -5.157 3.082 1.00 97.75 69 LYS A C 1
ATOM 531 O O . LYS A 1 69 ? -9.370 -5.564 3.621 1.00 97.75 69 LYS A O 1
ATOM 536 N N . ASP A 1 70 ? -11.563 -5.056 3.706 1.00 97.88 70 ASP A N 1
ATOM 537 C CA . ASP A 1 70 ? -11.796 -5.569 5.053 1.00 97.88 70 ASP A CA 1
ATOM 538 C C . ASP A 1 70 ? -11.868 -7.116 5.055 1.00 97.88 70 ASP A C 1
ATOM 540 O O . ASP A 1 70 ? -11.882 -7.739 3.987 1.00 97.88 70 ASP A O 1
ATOM 544 N N . PRO A 1 71 ? -11.939 -7.767 6.232 1.00 98.19 71 PRO A N 1
ATOM 545 C CA . PRO A 1 71 ? -12.029 -9.225 6.323 1.00 98.19 71 PRO A CA 1
ATOM 546 C C . PRO A 1 71 ? -13.304 -9.826 5.702 1.00 98.19 71 PRO A C 1
ATOM 548 O O . PRO A 1 71 ? -13.400 -11.043 5.569 1.00 98.19 71 PRO A O 1
ATOM 551 N N . GLN A 1 72 ? -14.304 -9.009 5.356 1.00 97.38 72 GLN A N 1
ATOM 552 C CA . GLN A 1 72 ? -15.508 -9.429 4.632 1.00 97.38 72 GLN A CA 1
ATOM 553 C C . GLN A 1 72 ? -15.392 -9.181 3.116 1.00 97.38 72 GLN A C 1
ATOM 555 O O . GLN A 1 72 ? -16.308 -9.520 2.369 1.00 97.38 72 GLN A O 1
ATOM 560 N N . GLY A 1 73 ? -14.272 -8.622 2.647 1.00 96.19 73 GLY A N 1
ATOM 561 C CA . GLY A 1 73 ? -14.011 -8.321 1.243 1.00 96.19 73 GLY A CA 1
ATOM 562 C C . GLY A 1 73 ? -14.555 -6.972 0.769 1.00 96.19 73 GLY A C 1
ATOM 563 O O . GLY A 1 73 ? -14.477 -6.690 -0.430 1.00 96.19 73 GLY A O 1
ATOM 564 N N . ASN A 1 74 ? -15.083 -6.129 1.662 1.00 96.25 74 ASN A N 1
ATOM 565 C CA . ASN A 1 74 ? -15.579 -4.804 1.289 1.00 96.25 74 ASN A CA 1
ATOM 566 C C . ASN A 1 74 ? -14.418 -3.820 1.129 1.00 96.25 74 ASN A C 1
ATOM 568 O O . ASN A 1 74 ? -13.491 -3.811 1.937 1.00 96.25 74 ASN A O 1
ATOM 572 N N . GLU A 1 75 ? -14.500 -2.941 0.131 1.00 95.44 75 GLU A N 1
ATOM 573 C CA . GLU A 1 75 ? -13.550 -1.835 -0.018 1.00 95.44 75 GLU A CA 1
ATOM 574 C C . GLU A 1 75 ? -13.650 -0.857 1.161 1.00 95.44 75 GLU A C 1
ATOM 576 O O . GLU A 1 75 ? -14.730 -0.395 1.540 1.00 95.44 75 GLU A O 1
ATOM 581 N N . VAL A 1 76 ? -12.493 -0.533 1.734 1.00 95.56 76 VAL A N 1
ATOM 582 C CA . VAL A 1 76 ? -12.353 0.351 2.898 1.00 95.56 76 VAL A CA 1
ATOM 583 C C . VAL A 1 76 ? -12.057 1.785 2.467 1.00 95.56 76 VAL A C 1
ATOM 585 O O . VAL A 1 76 ? -12.484 2.738 3.122 1.00 95.56 76 VAL A O 1
ATOM 588 N N . LEU A 1 77 ? -11.335 1.951 1.357 1.00 92.31 77 LEU A N 1
ATOM 589 C CA . LEU A 1 77 ? -11.062 3.261 0.778 1.00 92.31 77 LEU A CA 1
ATOM 590 C C . LEU A 1 77 ? -12.314 3.774 0.059 1.00 92.31 77 LEU A C 1
ATOM 592 O O . LEU A 1 77 ? -12.882 3.095 -0.790 1.00 92.31 77 LEU A O 1
ATOM 596 N N . SER A 1 78 ? -12.731 5.001 0.373 1.00 80.94 78 SER A N 1
ATOM 597 C CA . SER A 1 78 ? -13.904 5.630 -0.252 1.00 80.94 78 SER A CA 1
ATOM 598 C C . SER A 1 78 ? -13.698 5.957 -1.733 1.00 80.94 78 SER A C 1
ATOM 600 O O . SER A 1 78 ? -14.666 6.088 -2.479 1.00 80.94 78 SER A O 1
ATOM 602 N N . GLN A 1 79 ? -12.444 6.107 -2.159 1.00 81.50 79 GLN A N 1
ATOM 603 C CA . GLN A 1 79 ? -12.056 6.361 -3.540 1.00 81.50 79 GLN A CA 1
ATOM 604 C C . GLN A 1 79 ? -10.861 5.483 -3.902 1.00 81.50 79 GLN A C 1
ATOM 606 O O . GLN A 1 79 ? -9.924 5.341 -3.112 1.00 81.50 79 GLN A O 1
ATOM 611 N N . ALA A 1 80 ? -10.883 4.929 -5.115 1.00 77.25 80 ALA A N 1
ATOM 612 C CA . ALA A 1 80 ? -9.749 4.196 -5.656 1.00 77.25 80 ALA A CA 1
ATOM 613 C C . ALA A 1 80 ? -8.518 5.110 -5.694 1.00 77.25 80 ALA A C 1
ATOM 615 O O . ALA A 1 80 ? -8.563 6.208 -6.257 1.00 77.25 80 ALA A O 1
ATOM 616 N N . LYS A 1 81 ? -7.412 4.661 -5.095 1.00 90.75 81 LYS A N 1
ATOM 617 C CA . LYS A 1 81 ? -6.168 5.428 -5.088 1.00 90.75 81 LYS A CA 1
ATOM 618 C C . LYS A 1 81 ? -5.312 4.995 -6.269 1.00 90.75 81 LYS A C 1
ATOM 620 O O . LYS A 1 81 ? -4.830 3.867 -6.314 1.00 90.75 81 LYS A O 1
ATOM 625 N N . GLU A 1 82 ? -5.135 5.891 -7.230 1.00 94.38 82 GLU A N 1
ATOM 626 C CA . GLU A 1 82 ? -4.351 5.631 -8.436 1.00 94.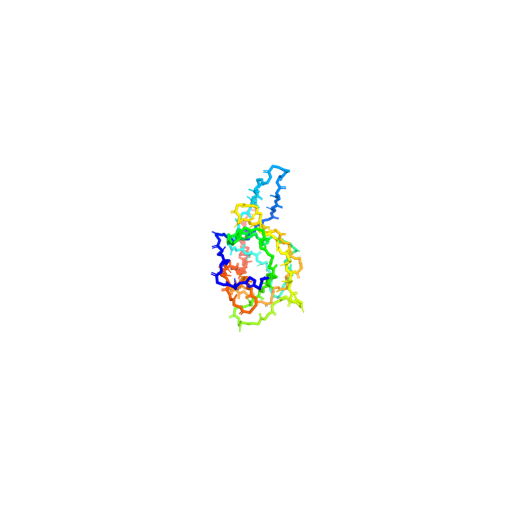38 82 GLU A CA 1
ATOM 627 C C . GLU A 1 82 ? -3.022 6.384 -8.402 1.00 94.38 82 GLU A C 1
ATOM 629 O O . GLU A 1 82 ? -2.964 7.585 -8.141 1.00 94.38 82 GLU A O 1
ATOM 634 N N . ILE A 1 83 ? -1.943 5.666 -8.696 1.00 95.88 83 ILE A N 1
ATOM 635 C CA . ILE A 1 83 ? -0.569 6.143 -8.605 1.00 95.88 83 ILE A CA 1
ATOM 636 C C . ILE A 1 83 ? 0.050 5.994 -9.991 1.00 95.88 83 ILE A C 1
ATOM 638 O O . ILE A 1 83 ? 0.165 4.887 -10.520 1.00 95.88 83 ILE A O 1
ATOM 642 N N . ARG A 1 84 ? 0.427 7.117 -10.605 1.00 95.94 84 ARG A N 1
ATOM 643 C CA . ARG A 1 84 ? 1.201 7.101 -11.850 1.00 95.94 84 ARG A CA 1
ATOM 644 C C . ARG A 1 84 ? 2.668 6.914 -11.504 1.00 95.94 84 ARG A C 1
ATOM 646 O O . ARG A 1 84 ? 3.207 7.682 -10.710 1.00 95.94 84 ARG A O 1
ATOM 653 N N . ILE A 1 85 ? 3.297 5.919 -12.111 1.00 94.81 85 ILE A N 1
ATOM 654 C CA . ILE A 1 85 ? 4.724 5.653 -11.955 1.00 94.81 85 ILE A CA 1
ATOM 655 C C . ILE A 1 85 ? 5.409 5.661 -13.311 1.00 94.81 85 ILE A C 1
ATOM 657 O O . ILE A 1 85 ? 4.819 5.280 -14.324 1.00 94.81 85 ILE A O 1
ATOM 661 N N . LYS A 1 86 ? 6.687 6.026 -13.292 1.00 95.06 86 LYS A N 1
ATOM 662 C CA . LYS A 1 86 ? 7.621 5.789 -14.383 1.00 95.06 86 LYS A CA 1
ATOM 663 C C . LYS A 1 86 ? 8.774 4.951 -13.843 1.00 95.06 86 LYS A C 1
ATOM 665 O O . LYS A 1 86 ? 9.329 5.270 -12.786 1.00 95.06 86 LYS A O 1
ATOM 670 N N . LEU A 1 87 ? 9.094 3.855 -14.521 1.00 94.62 87 LEU A N 1
ATOM 671 C CA . LEU A 1 87 ? 10.278 3.062 -14.213 1.00 94.62 87 LEU A CA 1
ATOM 672 C C . LEU A 1 87 ? 11.499 3.811 -14.743 1.00 94.62 87 LEU A C 1
ATOM 674 O O . LEU A 1 87 ? 11.485 4.296 -15.871 1.00 94.62 87 LEU A O 1
ATOM 678 N N . GLY A 1 88 ? 12.543 3.922 -13.924 1.00 92.62 88 GLY A N 1
ATOM 679 C CA . GLY A 1 88 ? 13.781 4.582 -14.334 1.00 92.62 88 GLY A CA 1
ATOM 680 C C . GLY A 1 88 ? 14.559 3.784 -15.383 1.00 92.62 88 GLY A C 1
ATOM 681 O O . GLY A 1 88 ? 14.135 2.717 -15.832 1.00 92.62 88 GLY A O 1
ATOM 682 N N . SER A 1 89 ? 15.760 4.259 -15.703 1.00 92.31 89 SER A N 1
ATOM 683 C CA . SER A 1 89 ? 16.637 3.663 -16.722 1.00 92.31 89 SER A CA 1
ATOM 684 C C . SER A 1 89 ? 17.031 2.209 -16.440 1.00 92.31 89 SER A C 1
ATOM 686 O O . SER A 1 89 ? 17.276 1.443 -17.368 1.00 92.31 89 SER A O 1
ATOM 688 N N . GLN A 1 90 ? 17.039 1.808 -15.167 1.00 92.38 90 GLN A N 1
ATOM 689 C CA . GLN A 1 90 ? 17.287 0.431 -14.719 1.00 92.38 90 GLN A CA 1
ATOM 690 C C . GLN A 1 90 ? 15.999 -0.386 -14.545 1.00 92.38 90 GLN A C 1
ATOM 692 O O . GLN A 1 90 ? 16.013 -1.431 -13.901 1.00 92.38 90 GLN A O 1
ATOM 697 N N . GLY A 1 91 ? 14.863 0.114 -15.037 1.00 95.12 91 GLY A N 1
ATOM 698 C CA . GLY A 1 91 ? 13.599 -0.599 -14.941 1.00 95.12 91 GLY A CA 1
ATOM 699 C C . GLY A 1 91 ? 13.088 -0.720 -13.511 1.00 95.12 91 GLY A C 1
ATOM 700 O O . GLY A 1 91 ? 12.492 -1.731 -13.179 1.00 95.12 91 GLY A O 1
ATOM 701 N N . ARG A 1 92 ? 13.337 0.266 -12.637 1.00 95.38 92 ARG A N 1
ATOM 702 C CA . ARG A 1 92 ? 12.921 0.241 -11.222 1.00 95.38 92 ARG A CA 1
ATOM 703 C C . ARG A 1 92 ? 12.178 1.513 -10.836 1.00 95.38 92 ARG A C 1
ATOM 705 O O . ARG A 1 92 ? 12.525 2.596 -11.307 1.00 95.38 92 ARG A O 1
ATOM 712 N N . SER A 1 93 ? 11.179 1.389 -9.966 1.00 95.44 93 SER A N 1
ATOM 713 C CA . SER A 1 93 ? 10.463 2.524 -9.376 1.00 95.44 93 SER A CA 1
ATOM 714 C C . SER A 1 93 ? 10.026 2.213 -7.945 1.00 95.44 93 SER 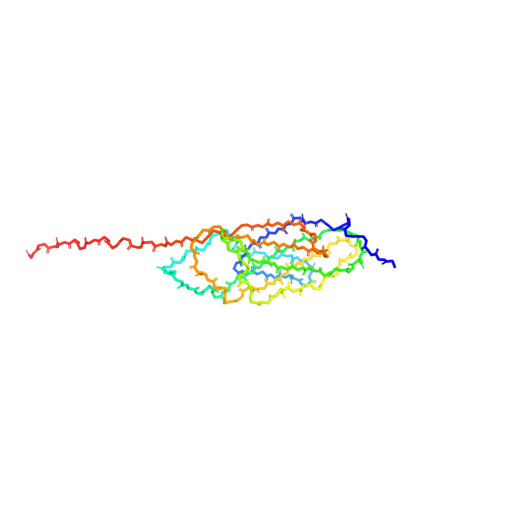A C 1
ATOM 716 O O . SER A 1 93 ? 9.712 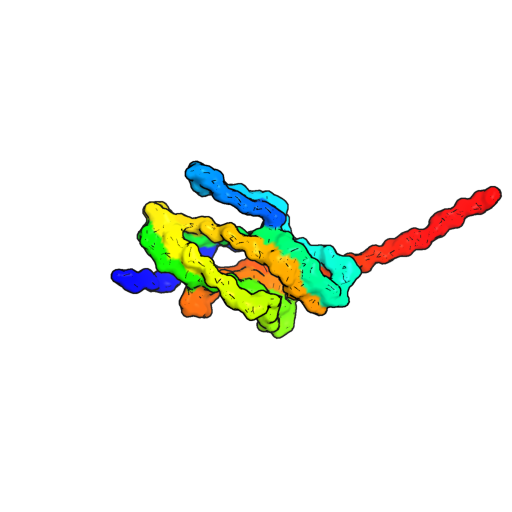1.065 -7.627 1.00 95.44 93 SER A O 1
ATOM 718 N N . ASN A 1 94 ? 9.984 3.238 -7.094 1.00 96.50 94 ASN A N 1
ATOM 719 C CA . ASN A 1 94 ? 9.455 3.142 -5.735 1.00 96.50 94 ASN A CA 1
ATOM 720 C C . ASN A 1 94 ? 8.095 3.844 -5.679 1.00 96.50 94 ASN A C 1
ATOM 722 O O . ASN A 1 94 ? 7.939 4.950 -6.194 1.00 96.50 94 ASN A O 1
ATOM 726 N N . ILE A 1 95 ? 7.136 3.234 -4.996 1.00 97.31 95 ILE A N 1
ATOM 727 C CA . ILE A 1 95 ? 5.879 3.862 -4.601 1.00 97.31 95 ILE A CA 1
ATOM 728 C C . ILE A 1 95 ? 5.966 4.157 -3.111 1.00 97.31 95 ILE A C 1
ATOM 730 O O . ILE A 1 95 ? 6.237 3.259 -2.319 1.00 97.31 95 ILE A O 1
ATOM 734 N N . ILE A 1 96 ? 5.700 5.406 -2.738 1.00 97.69 96 ILE A N 1
ATOM 735 C CA . ILE A 1 96 ? 5.464 5.822 -1.356 1.00 97.69 96 ILE A CA 1
ATOM 736 C C . ILE A 1 96 ? 4.149 6.587 -1.364 1.00 97.69 96 ILE A C 1
ATOM 738 O O . ILE A 1 96 ? 4.044 7.644 -1.987 1.00 97.69 96 ILE A O 1
ATOM 742 N N . THR A 1 97 ? 3.131 6.048 -0.706 1.00 97.19 97 THR A N 1
ATOM 743 C CA . THR A 1 97 ? 1.836 6.716 -0.599 1.00 97.19 97 THR A CA 1
ATOM 744 C C . THR A 1 97 ? 1.294 6.558 0.807 1.00 97.19 97 THR A C 1
ATOM 746 O O . THR A 1 97 ? 1.386 5.481 1.386 1.00 97.19 97 THR A O 1
ATOM 749 N N . ASP A 1 98 ? 0.740 7.618 1.378 1.00 95.94 98 ASP A N 1
ATOM 750 C CA . ASP A 1 98 ? 0.158 7.563 2.710 1.00 95.94 98 ASP A CA 1
ATOM 751 C C . ASP A 1 98 ? -1.334 7.244 2.675 1.00 95.94 98 ASP A C 1
ATOM 753 O O . ASP A 1 98 ? -2.080 7.665 1.796 1.00 95.94 98 ASP A O 1
ATOM 757 N N . ILE A 1 99 ? -1.788 6.482 3.651 1.00 96.94 99 ILE A N 1
ATOM 758 C CA . ILE A 1 99 ? -3.196 6.227 3.902 1.00 96.94 99 ILE A CA 1
ATOM 759 C C . ILE A 1 99 ? -3.545 6.993 5.154 1.00 96.94 99 ILE A C 1
ATOM 761 O O . ILE A 1 99 ? -2.930 6.781 6.195 1.00 96.94 99 ILE A O 1
ATOM 765 N N . THR A 1 100 ? -4.501 7.904 5.038 1.00 95.50 100 THR A N 1
ATOM 766 C CA . THR A 1 100 ? -4.966 8.740 6.138 1.00 95.50 100 THR A CA 1
ATOM 767 C C . THR A 1 100 ? -6.416 8.427 6.447 1.00 95.50 100 THR A C 1
ATOM 769 O O . THR A 1 100 ? -7.196 8.092 5.557 1.00 95.50 100 THR A O 1
ATOM 772 N N . ASN A 1 101 ? -6.771 8.548 7.723 1.00 95.31 101 ASN A N 1
ATOM 773 C CA . ASN A 1 101 ? -8.133 8.369 8.211 1.00 95.31 101 ASN A CA 1
ATOM 774 C C . ASN A 1 101 ? -8.791 7.054 7.747 1.00 95.31 101 ASN A C 1
ATOM 776 O O . ASN A 1 101 ? -9.957 7.054 7.355 1.00 95.31 101 ASN A O 1
ATOM 780 N N . LEU A 1 102 ? -8.055 5.936 7.793 1.00 96.00 102 LEU A N 1
ATOM 781 C CA . LEU A 1 102 ? -8.579 4.632 7.380 1.00 96.00 102 LEU A CA 1
ATOM 782 C C . LEU A 1 102 ? -9.694 4.196 8.350 1.00 96.00 102 LEU A C 1
ATOM 784 O O . LEU A 1 102 ? -9.409 4.017 9.541 1.00 96.00 102 LEU A O 1
ATOM 788 N N . PRO A 1 103 ? -10.944 4.013 7.892 1.00 96.06 103 PRO A N 1
ATOM 789 C CA . PRO A 1 103 ? -12.016 3.545 8.757 1.00 96.06 103 PRO A CA 1
ATOM 790 C C . PRO A 1 103 ? -11.820 2.063 9.089 1.00 96.06 103 PRO A C 1
ATOM 792 O O . PRO A 1 103 ? -11.831 1.206 8.210 1.00 96.06 103 PRO A O 1
ATOM 795 N N . LEU A 1 104 ? -11.694 1.750 10.374 1.00 96.56 104 LEU A N 1
ATOM 796 C CA . LEU A 1 104 ? -11.593 0.388 10.891 1.00 96.56 104 LEU A CA 1
ATOM 797 C C . LEU A 1 104 ? -12.919 0.017 11.550 1.00 96.56 104 LEU A C 1
ATOM 799 O O . LEU A 1 104 ? -13.180 0.358 12.706 1.00 96.56 104 LEU A O 1
ATOM 803 N N . LYS A 1 105 ? -13.787 -0.647 10.783 1.00 96.25 105 LYS A N 1
ATOM 804 C CA . LYS A 1 105 ? -15.140 -1.028 11.223 1.00 96.25 105 LYS A CA 1
ATOM 805 C C . LYS A 1 105 ? -15.184 -2.371 11.944 1.00 96.25 105 LYS A C 1
ATOM 807 O O . LYS A 1 105 ? -16.087 -2.588 12.744 1.00 96.25 105 LYS A O 1
ATOM 812 N N . VAL A 1 106 ? -14.220 -3.244 11.665 1.00 96.62 106 VAL A N 1
ATOM 813 C CA . VAL A 1 106 ? -14.116 -4.599 12.222 1.00 96.62 106 VAL A CA 1
ATOM 814 C C . VAL A 1 106 ? -12.661 -4.938 12.545 1.00 96.62 106 VAL A C 1
ATOM 816 O O . VAL A 1 106 ? -11.736 -4.377 11.955 1.00 96.62 106 VAL A O 1
ATOM 819 N N . THR A 1 107 ? -12.448 -5.866 13.474 1.00 97.44 107 THR A N 1
ATOM 820 C CA . THR A 1 107 ? -11.151 -6.536 13.650 1.00 97.44 107 THR A CA 1
ATOM 821 C C . THR A 1 107 ? -10.964 -7.628 12.604 1.00 97.44 107 THR A C 1
ATOM 823 O O . THR A 1 107 ? -11.943 -8.162 12.088 1.00 97.44 107 THR A O 1
ATOM 826 N N . GLY A 1 108 ? -9.718 -8.021 12.363 1.00 97.81 108 GLY A N 1
ATOM 827 C CA . GLY A 1 108 ? -9.364 -9.107 11.453 1.00 97.81 108 GLY A CA 1
ATOM 828 C C . GLY A 1 108 ? -8.285 -8.694 10.465 1.00 97.81 108 GLY A C 1
ATOM 829 O O . GLY A 1 108 ? -7.626 -7.670 10.638 1.00 97.81 108 GLY A O 1
ATOM 830 N N . GLU A 1 109 ? -8.099 -9.512 9.440 1.00 98.44 109 GLU A N 1
ATOM 831 C CA . GLU A 1 109 ? -7.084 -9.302 8.417 1.00 98.44 109 GLU A CA 1
ATOM 832 C C . GLU A 1 109 ? -7.632 -8.478 7.248 1.00 98.44 109 GLU A C 1
ATOM 834 O O . GLU A 1 109 ? -8.590 -8.869 6.586 1.00 98.44 109 GLU A O 1
ATOM 839 N N . TYR A 1 110 ? -7.019 -7.325 7.013 1.00 98.50 110 TYR A N 1
ATOM 840 C CA . TYR A 1 110 ? -7.301 -6.461 5.878 1.00 98.50 110 TYR A CA 1
ATOM 841 C C . TYR A 1 110 ? -6.291 -6.761 4.773 1.00 98.50 110 TYR A C 1
ATOM 843 O O . TYR A 1 110 ? -5.095 -6.898 5.040 1.00 98.50 110 TYR A O 1
ATOM 851 N N . ASN A 1 111 ? -6.759 -6.823 3.531 1.00 98.44 111 ASN A N 1
ATOM 852 C CA . ASN A 1 111 ? -5.910 -7.058 2.370 1.00 98.44 111 ASN A CA 1
ATOM 853 C C . ASN A 1 111 ? -5.545 -5.729 1.708 1.00 98.44 111 ASN A C 1
ATOM 855 O O . ASN A 1 111 ? -6.433 -4.979 1.310 1.00 98.44 111 ASN A O 1
ATOM 859 N N . VAL A 1 112 ? -4.250 -5.441 1.595 1.00 98.38 112 VAL A N 1
ATOM 860 C CA . VAL A 1 112 ? -3.717 -4.251 0.924 1.00 98.38 112 VAL A CA 1
ATOM 861 C C . VAL A 1 112 ? -3.084 -4.696 -0.388 1.00 98.38 112 VAL A C 1
ATOM 863 O O . VAL A 1 112 ? -2.026 -5.322 -0.375 1.00 98.38 112 VAL A O 1
ATOM 866 N N . ALA A 1 113 ? -3.713 -4.376 -1.518 1.00 97.94 113 ALA A N 1
ATOM 867 C CA . ALA A 1 113 ? -3.321 -4.903 -2.825 1.00 97.94 113 ALA A CA 1
ATOM 868 C C . ALA A 1 113 ? -2.986 -3.805 -3.835 1.00 97.94 113 ALA A C 1
ATOM 870 O O . ALA A 1 113 ? -3.639 -2.757 -3.887 1.00 97.94 113 ALA A O 1
ATOM 871 N N . LEU A 1 114 ? -1.992 -4.092 -4.679 1.00 97.94 114 LEU A N 1
ATOM 872 C CA . LEU A 1 114 ? -1.639 -3.293 -5.847 1.00 97.94 114 LEU A CA 1
ATOM 873 C C . LEU A 1 114 ? -2.025 -4.027 -7.128 1.00 97.94 114 LEU A C 1
ATOM 875 O O . LEU A 1 114 ? -1.780 -5.224 -7.267 1.00 97.94 114 LEU A O 1
ATOM 879 N N . ALA A 1 115 ? -2.567 -3.296 -8.096 1.00 96.56 115 ALA A N 1
ATOM 880 C CA . ALA A 1 115 ? -2.918 -3.831 -9.407 1.00 96.56 115 ALA A CA 1
ATOM 881 C C . ALA A 1 115 ? -2.550 -2.862 -10.539 1.00 96.56 115 ALA A C 1
ATOM 883 O O . ALA A 1 115 ? -2.515 -1.647 -10.349 1.00 96.56 115 ALA A O 1
ATOM 884 N N . ILE A 1 116 ? -2.295 -3.401 -11.732 1.00 95.38 116 ILE A N 1
ATOM 885 C CA . ILE A 1 116 ? -2.143 -2.643 -12.983 1.00 95.38 116 ILE A CA 1
ATOM 886 C C . ILE A 1 116 ? -3.181 -3.165 -13.970 1.00 95.38 116 ILE A C 1
ATOM 888 O O . ILE A 1 116 ? -3.273 -4.368 -14.204 1.00 95.38 116 ILE A O 1
ATOM 892 N N . ALA A 1 117 ? -3.963 -2.254 -14.557 1.00 91.25 117 ALA A N 1
ATOM 893 C CA . ALA A 1 117 ? -5.016 -2.588 -15.523 1.00 91.25 117 ALA A CA 1
ATOM 894 C C . ALA A 1 117 ? -5.972 -3.701 -15.029 1.00 91.25 117 ALA A C 1
ATOM 896 O O . ALA A 1 117 ? -6.377 -4.572 -15.794 1.00 91.25 117 ALA A O 1
ATOM 897 N N . GLY A 1 118 ? -6.298 -3.690 -13.731 1.00 90.00 118 GLY A N 1
ATOM 898 C CA . GLY A 1 118 ? -7.180 -4.673 -13.094 1.00 90.00 118 GLY A CA 1
ATOM 899 C C . GLY A 1 118 ? -6.532 -6.022 -12.761 1.00 90.00 118 GLY A C 1
ATOM 900 O O . GLY A 1 118 ? -7.171 -6.838 -12.104 1.00 90.00 118 GLY A O 1
ATOM 901 N N . LYS A 1 119 ? -5.275 -6.264 -13.155 1.00 93.12 119 LYS A N 1
ATOM 902 C CA . LYS A 1 119 ? -4.517 -7.455 -12.756 1.00 93.12 119 LYS A CA 1
ATOM 903 C C . LYS A 1 119 ? -3.714 -7.164 -11.493 1.00 93.12 119 LYS A C 1
ATOM 905 O O . LYS A 1 119 ? -2.909 -6.233 -11.477 1.00 93.12 119 LYS A O 1
ATOM 910 N N . GLU A 1 120 ? -3.918 -7.969 -10.458 1.00 94.94 120 GLU A N 1
ATOM 911 C CA . GLU A 1 120 ? -3.150 -7.878 -9.217 1.00 94.94 120 GLU A CA 1
ATOM 912 C C . GLU A 1 120 ? -1.654 -8.132 -9.474 1.00 94.94 120 GLU A C 1
ATOM 914 O O . GLU A 1 120 ? -1.280 -9.101 -10.138 1.00 94.94 120 GLU A O 1
ATOM 919 N N . LEU A 1 121 ? -0.808 -7.233 -8.966 1.00 96.00 121 LEU A N 1
ATOM 920 C CA . LEU A 1 121 ? 0.648 -7.392 -8.921 1.00 96.00 121 LEU A CA 1
ATOM 921 C C . LEU A 1 121 ? 1.090 -8.147 -7.665 1.00 96.00 121 LEU A C 1
ATOM 923 O O . LEU A 1 121 ? 2.088 -8.861 -7.687 1.00 96.00 121 LEU A O 1
ATOM 927 N N . GLY A 1 122 ? 0.361 -7.941 -6.572 1.00 97.00 122 GLY A N 1
ATOM 928 C CA . GLY A 1 122 ? 0.525 -8.619 -5.297 1.00 97.00 122 GLY A CA 1
ATOM 929 C C . GLY A 1 122 ? -0.132 -7.837 -4.167 1.00 97.00 122 GLY A C 1
ATOM 930 O O . GLY A 1 122 ? -0.640 -6.724 -4.357 1.00 97.00 122 GLY A O 1
ATOM 931 N N . ASN A 1 123 ? -0.103 -8.429 -2.980 1.00 98.19 123 ASN A N 1
ATOM 932 C CA . ASN A 1 123 ? -0.762 -7.902 -1.798 1.00 98.19 123 ASN A CA 1
ATOM 933 C C . ASN A 1 123 ? 0.069 -8.142 -0.526 1.00 98.19 123 ASN A C 1
ATOM 935 O O . ASN A 1 123 ? 1.032 -8.909 -0.523 1.00 98.19 123 ASN A O 1
ATOM 939 N N . THR A 1 124 ? -0.286 -7.422 0.533 1.00 98.50 124 THR A N 1
ATOM 940 C CA . THR A 1 124 ? 0.194 -7.632 1.901 1.00 98.50 124 THR A CA 1
ATOM 941 C C . THR A 1 124 ? -0.985 -7.537 2.867 1.00 98.50 124 THR A C 1
ATOM 943 O O . THR A 1 124 ? -2.073 -7.085 2.496 1.00 98.50 124 THR A O 1
ATOM 946 N N . HIS A 1 125 ? -0.773 -7.951 4.110 1.00 97.94 125 HIS A N 1
ATOM 947 C CA . HIS A 1 125 ? -1.826 -8.055 5.111 1.00 97.94 125 HIS A CA 1
ATOM 948 C C . HIS A 1 125 ? -1.655 -7.018 6.218 1.00 97.94 125 HIS A C 1
ATOM 950 O O . HIS A 1 125 ? -0.543 -6.695 6.638 1.00 97.94 125 HIS A O 1
ATOM 956 N N . LEU A 1 126 ? -2.786 -6.525 6.716 1.00 98.44 126 LEU A N 1
ATOM 957 C CA . LEU A 1 126 ? -2.877 -5.644 7.870 1.00 98.44 126 LEU A CA 1
ATOM 958 C C . LEU A 1 126 ? -3.825 -6.257 8.902 1.00 98.44 126 LEU A C 1
ATOM 960 O O . LEU A 1 126 ? -5.041 -6.252 8.728 1.00 98.44 126 LEU A O 1
ATOM 964 N N . SER A 1 127 ? -3.279 -6.772 9.998 1.00 98.38 127 SER A N 1
ATOM 965 C CA . SER A 1 127 ? -4.061 -7.344 11.095 1.00 98.38 127 SER A CA 1
ATOM 966 C C . SER A 1 127 ? -4.555 -6.257 12.043 1.00 98.38 127 SER A C 1
ATOM 968 O O . SER A 1 127 ? -3.769 -5.612 12.733 1.00 98.38 127 SER A O 1
ATOM 970 N N . VAL A 1 128 ? -5.866 -6.082 12.147 1.00 98.00 128 VAL A N 1
ATOM 971 C CA . VAL A 1 128 ? -6.486 -5.170 13.112 1.00 98.00 128 VAL A CA 1
ATOM 972 C C . VAL A 1 128 ? -6.955 -5.964 14.322 1.00 98.00 128 VAL A C 1
ATOM 974 O O . VAL A 1 128 ? -7.871 -6.782 14.230 1.00 98.00 128 VAL A O 1
ATOM 977 N N . LEU A 1 129 ? -6.336 -5.704 15.469 1.00 96.50 129 LEU A N 1
ATOM 978 C CA . LEU A 1 129 ? -6.600 -6.381 16.735 1.00 96.50 129 LEU A CA 1
ATOM 979 C C . LEU A 1 129 ? -7.253 -5.418 17.725 1.00 96.50 129 LEU A C 1
ATOM 981 O O . LEU A 1 129 ? -6.887 -4.245 17.790 1.00 96.50 129 LEU A O 1
ATOM 985 N N . ASN A 1 130 ? -8.189 -5.920 18.530 1.00 92.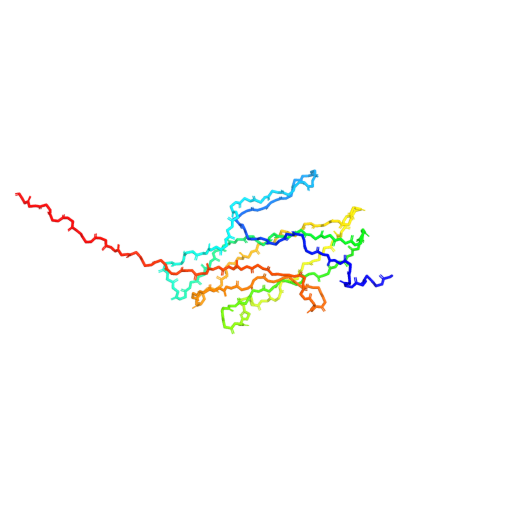56 130 ASN A N 1
ATOM 986 C CA . ASN A 1 130 ? -8.739 -5.167 19.652 1.00 92.56 130 ASN A CA 1
ATOM 987 C C . ASN A 1 130 ? -7.914 -5.446 20.916 1.00 92.56 130 ASN A C 1
ATOM 989 O O . ASN A 1 130 ? -7.757 -6.604 21.308 1.00 92.56 130 ASN A O 1
ATOM 993 N N . VAL A 1 131 ? -7.397 -4.398 21.558 1.00 86.12 131 VAL A N 1
ATOM 994 C CA . VAL A 1 131 ? -6.692 -4.531 22.837 1.00 86.12 131 VAL A CA 1
ATOM 995 C C . VAL A 1 131 ? -7.683 -4.351 23.978 1.00 86.12 131 VAL A C 1
ATOM 997 O O . VAL A 1 131 ? -8.020 -3.238 24.373 1.00 86.12 131 VAL A O 1
ATOM 1000 N N . SER A 1 132 ? -8.107 -5.471 24.559 1.00 70.25 132 SER A N 1
ATOM 1001 C CA . SER A 1 132 ? -8.751 -5.476 25.869 1.00 70.25 132 SER A CA 1
ATOM 1002 C C . SER A 1 132 ? -7.693 -5.183 26.938 1.00 70.25 132 SER A C 1
ATOM 1004 O O . SER A 1 132 ? -6.911 -6.057 27.312 1.00 70.25 132 SER A O 1
ATOM 1006 N N . LEU A 1 133 ? -7.655 -3.951 27.449 1.00 58.91 133 LEU A N 1
ATOM 1007 C CA . LEU A 1 133 ? -6.956 -3.667 28.700 1.00 58.91 133 LEU A CA 1
ATOM 1008 C C . LEU A 1 133 ? -7.762 -4.306 29.838 1.00 58.91 133 LEU A C 1
ATOM 1010 O O . LEU A 1 133 ? -8.744 -3.736 30.314 1.00 58.91 133 LEU A O 1
ATOM 1014 N N . LYS A 1 134 ? -7.369 -5.502 30.287 1.00 48.56 134 LYS A N 1
ATOM 1015 C CA . LYS A 1 134 ? -7.825 -6.002 31.588 1.00 48.56 134 LYS A CA 1
ATOM 1016 C C . LYS A 1 134 ? -7.212 -5.106 32.664 1.00 48.56 134 LYS A C 1
ATOM 1018 O O . LYS A 1 134 ? -6.013 -5.166 32.909 1.00 48.56 134 LYS A O 1
ATOM 1023 N N . SER A 1 135 ? -8.033 -4.260 33.286 1.00 49.16 135 SER A N 1
ATOM 1024 C CA . SER A 1 135 ? -7.671 -3.559 34.518 1.00 49.16 135 SER A CA 1
ATOM 1025 C C . SER A 1 135 ? -7.355 -4.605 35.589 1.00 49.16 135 SER A C 1
ATOM 1027 O O . SER A 1 135 ? -8.245 -5.321 36.045 1.00 49.16 135 SER A O 1
ATOM 1029 N N . THR A 1 136 ? -6.087 -4.732 35.972 1.00 48.41 136 THR A N 1
ATOM 1030 C CA . THR A 1 136 ? -5.708 -5.466 37.179 1.00 48.41 136 THR A CA 1
ATOM 1031 C C . THR A 1 136 ? -6.257 -4.680 38.368 1.00 48.41 136 THR A C 1
ATOM 1033 O O . THR A 1 136 ? -5.806 -3.571 38.658 1.00 48.41 136 THR A O 1
ATOM 1036 N N . SER A 1 137 ? -7.299 -5.208 39.010 1.00 48.75 137 SER A N 1
ATOM 1037 C CA . SER A 1 137 ? -7.963 -4.568 40.142 1.00 48.75 137 SER A CA 1
ATOM 1038 C C . SER A 1 137 ? -7.002 -4.375 41.320 1.00 48.75 137 SER A C 1
ATOM 1040 O O . SER A 1 137 ? -6.358 -5.331 41.743 1.00 48.75 137 SER A O 1
ATOM 1042 N N . LYS A 1 138 ? -6.968 -3.141 41.841 1.00 49.00 138 LYS A N 1
ATOM 1043 C CA . LYS A 1 138 ? -6.581 -2.699 43.196 1.00 49.00 138 LYS A CA 1
ATOM 1044 C C . LYS A 1 138 ? -5.886 -3.743 44.089 1.00 49.00 138 LYS A C 1
ATOM 1046 O O . LYS A 1 138 ? -6.541 -4.609 44.664 1.00 49.00 138 LYS A O 1
ATOM 1051 N N . ALA A 1 139 ? -4.593 -3.541 44.341 1.00 47.91 139 ALA A N 1
ATOM 1052 C CA . ALA A 1 139 ? -3.981 -3.995 45.583 1.00 47.91 139 ALA A CA 1
ATOM 1053 C C . ALA A 1 139 ? -4.585 -3.177 46.740 1.00 47.91 139 ALA A C 1
ATOM 1055 O O . ALA A 1 139 ? -4.300 -1.988 46.883 1.00 47.91 139 ALA A O 1
ATOM 1056 N N . ASN A 1 140 ? -5.472 -3.795 47.522 1.00 53.19 140 ASN A N 1
ATOM 1057 C CA . ASN A 1 140 ? -5.875 -3.273 48.825 1.00 53.19 140 ASN A CA 1
ATOM 1058 C C . ASN A 1 140 ? -4.641 -3.282 49.737 1.00 53.19 140 ASN A C 1
ATOM 1060 O O . ASN A 1 140 ? -4.182 -4.354 50.126 1.00 53.19 140 ASN A O 1
ATOM 1064 N N . LEU A 1 141 ? -4.116 -2.105 50.078 1.00 50.59 141 LEU A N 1
ATOM 1065 C CA . LEU A 1 141 ? -3.243 -1.959 51.238 1.00 50.59 141 LEU A CA 1
ATOM 1066 C C . LEU A 1 141 ? -4.140 -1.794 52.475 1.00 50.59 141 LEU A C 1
ATOM 1068 O O . LEU A 1 141 ? -4.971 -0.882 52.477 1.00 50.59 141 LEU A O 1
ATOM 1072 N N . PRO A 1 142 ? -4.044 -2.676 53.485 1.00 56.44 142 PRO A N 1
ATOM 1073 C CA . PRO A 1 142 ? -4.698 -2.449 54.765 1.00 56.44 142 PRO A CA 1
ATOM 1074 C C . PRO A 1 142 ? -4.053 -1.259 55.490 1.00 56.44 142 PRO A C 1
ATOM 1076 O O . PRO A 1 142 ? -2.854 -1.017 55.340 1.00 56.44 142 PRO A O 1
ATOM 1079 N N . ASN A 1 143 ? -4.902 -0.528 56.220 1.00 61.62 143 ASN A N 1
ATOM 1080 C CA . ASN A 1 143 ? -4.571 0.640 57.045 1.00 61.62 143 ASN A CA 1
ATOM 1081 C C . ASN A 1 143 ? -3.486 0.358 58.087 1.00 61.62 143 ASN A C 1
ATOM 1083 O O . ASN A 1 143 ? -3.524 -0.746 58.677 1.00 61.62 143 ASN A O 1
#

Secondary structure (DSSP, 8-state):
----GGG-EEEEEEEEEEEEE-TT--EEEEEEESEEEESSSSEEEEEEEEEEEEE-STT-EEEEEEEEE-TTS-B-SSS-EEEEEE--TTSEEEEEEEEEEEEE-S-EEEEEEEEETTEEEEEEEEEEEE-------------

Nearest PDB structures (foldseek):
  8dhl-assembly1_A  TM=6.417E-01  e=1.081E-04  Tannerella forsythia
  8dhl-assembly1_B  TM=6.258E-01  e=2.042E-04  Tannerella forsythia
  5t99-assembly2_B  TM=5.553E-01  e=1.531E-03  Bacteroides uniformis
  5t99-assembly1_A  TM=5.868E-01  e=2.744E-03  Bacteroides uniformis
  5t98-assembly2_B  TM=5.506E-01  e=8.356E-03  Bacteroides uniformis